Protein AF-A0A954Z389-F1 (afdb_monomer_lite)

pLDDT: mean 84.67, std 12.7, range [37.38, 97.56]

Radius of gyration: 29.35 Å; chains: 1; bounding box: 59×26×101 Å

Foldseek 3Di:
DDDDDDDDDPDDPADDLVPPRDRQQVVCVPQVQVVPSAGVSGDDPACPQVPPSGRQQNQCVVQVQVVPSGGQVNADDPLPLSGHPSGDQQPNDHQPADPQPPNRHPNCCPPLHQAAQCNLVNPNDNDPVSVVSLVCCLVPVVVGRRSSSSSQPLVPPSHSYPVSVVSSVVVHVDD

Secondary structure (DSSP, 8-state):
------S-----TT--SS-SSS-GGGTTTTS-TT-SSS-TTTSS----SS-SSS-GGGS-TTS-SS-SSS-GGGS--SS-SSS-TTT-SSTTS-TT--SSSSSS-TTTSTTBTBPPTT--S-SSS-STTHHHHHHHHHH-GGGS-HHHHHHH-TT-SS--SHHHHHHHHHHHH--

Structure (mmCIF, N/CA/C/O backbone):
data_AF-A0A954Z389-F1
#
_entry.id   AF-A0A954Z389-F1
#
loop_
_atom_site.group_PDB
_atom_site.id
_atom_site.type_symbol
_atom_site.label_atom_id
_atom_site.label_alt_id
_atom_site.label_comp_id
_atom_site.label_asym_id
_atom_site.label_entity_id
_atom_site.label_seq_id
_atom_site.pdbx_PDB_ins_code
_atom_site.Cartn_x
_atom_site.Cartn_y
_atom_site.Cartn_z
_atom_site.occupancy
_atom_site.B_iso_or_equiv
_atom_site.auth_seq_id
_atom_site.auth_comp_id
_atom_site.auth_asym_id
_atom_site.auth_atom_id
_atom_site.pdbx_PDB_model_num
ATOM 1 N N . GLY A 1 1 ? 16.427 -3.012 -65.001 1.00 37.38 1 GLY A N 1
ATOM 2 C CA . GLY A 1 1 ? 15.697 -4.276 -64.807 1.00 37.38 1 GLY A CA 1
ATOM 3 C C . GLY A 1 1 ? 15.828 -4.610 -63.349 1.00 37.38 1 GLY A C 1
ATOM 4 O O . GLY A 1 1 ? 16.965 -4.709 -62.922 1.00 37.38 1 GLY A O 1
ATOM 5 N N . VAL A 1 2 ? 14.758 -4.322 -62.604 1.00 50.69 2 VAL A N 1
ATOM 6 C CA . VAL A 1 2 ? 13.968 -5.247 -61.754 1.00 50.69 2 VAL A CA 1
ATOM 7 C C . VAL A 1 2 ? 14.802 -5.786 -60.583 1.00 50.69 2 VAL A C 1
ATOM 9 O O . VAL A 1 2 ? 15.827 -6.410 -60.803 1.00 50.69 2 VAL A O 1
ATOM 12 N N . ASP A 1 3 ? 14.459 -5.471 -59.337 1.00 45.06 3 ASP A N 1
ATOM 13 C CA . ASP A 1 3 ? 13.184 -5.910 -58.767 1.00 45.06 3 ASP A CA 1
ATOM 14 C C . ASP A 1 3 ? 12.591 -4.973 -57.697 1.00 45.06 3 ASP A C 1
ATOM 16 O O . ASP A 1 3 ? 13.300 -4.209 -57.044 1.00 45.06 3 ASP A O 1
ATOM 20 N N . ALA A 1 4 ? 11.269 -5.044 -57.556 1.00 57.81 4 ALA A N 1
ATOM 21 C CA . ALA A 1 4 ? 10.467 -4.404 -56.526 1.00 57.81 4 ALA A CA 1
ATOM 22 C C . ALA A 1 4 ? 10.114 -5.449 -55.456 1.00 57.81 4 ALA A C 1
ATOM 24 O O . ALA A 1 4 ? 9.514 -6.466 -55.788 1.00 57.81 4 ALA A O 1
ATOM 25 N N . GLY A 1 5 ? 10.413 -5.195 -54.179 1.00 42.00 5 GLY A N 1
ATOM 26 C CA . GLY A 1 5 ? 9.935 -6.050 -53.087 1.00 42.00 5 GLY A CA 1
ATOM 27 C C . GLY A 1 5 ? 10.533 -5.708 -51.722 1.00 42.00 5 GLY A C 1
ATOM 28 O O . GLY A 1 5 ? 11.747 -5.628 -51.603 1.00 42.00 5 GLY A O 1
ATOM 29 N N . SER A 1 6 ? 9.652 -5.563 -50.722 1.00 46.53 6 SER A N 1
ATOM 30 C CA . SER A 1 6 ? 9.885 -5.286 -49.288 1.00 46.53 6 SER A CA 1
ATOM 31 C C . SER A 1 6 ? 10.416 -3.883 -48.950 1.00 46.53 6 SER A C 1
ATOM 33 O O . SER A 1 6 ? 11.539 -3.557 -49.288 1.00 46.53 6 SER A O 1
ATOM 35 N N . MET A 1 7 ? 9.722 -2.939 -48.296 1.00 50.66 7 MET A N 1
ATOM 36 C CA . MET A 1 7 ? 8.686 -3.012 -47.251 1.00 50.66 7 MET A CA 1
ATOM 37 C C . MET A 1 7 ? 9.049 -4.063 -46.190 1.00 50.66 7 MET A C 1
ATOM 39 O O . MET A 1 7 ? 8.828 -5.247 -46.415 1.00 50.66 7 MET A O 1
ATOM 43 N N . TYR A 1 8 ? 9.585 -3.595 -45.057 1.00 48.31 8 TYR A N 1
ATOM 44 C CA . TYR A 1 8 ? 10.078 -4.344 -43.886 1.00 48.31 8 TYR A CA 1
ATOM 45 C C . TYR A 1 8 ? 11.499 -4.918 -43.998 1.00 48.31 8 TYR A C 1
ATOM 47 O O . TYR A 1 8 ? 11.682 -6.038 -44.456 1.00 48.31 8 TYR A O 1
ATOM 55 N N . ALA A 1 9 ? 12.489 -4.146 -43.533 1.00 42.28 9 ALA A N 1
ATOM 56 C CA . ALA A 1 9 ? 13.655 -4.642 -42.790 1.00 42.28 9 ALA A CA 1
ATOM 57 C C . ALA A 1 9 ? 14.483 -3.446 -42.278 1.00 42.28 9 ALA A C 1
ATOM 59 O O . ALA A 1 9 ? 15.463 -3.044 -42.901 1.00 42.28 9 ALA A O 1
ATOM 60 N N . PHE A 1 10 ? 14.108 -2.898 -41.120 1.00 46.22 10 PHE A N 1
ATOM 61 C CA . PHE A 1 10 ? 15.029 -2.154 -40.247 1.00 46.22 10 PHE A CA 1
ATOM 62 C C . PHE A 1 10 ? 15.993 -3.128 -39.534 1.00 46.22 10 PHE A C 1
ATOM 64 O O . PHE A 1 10 ? 16.254 -2.993 -38.352 1.00 46.22 10 PHE A O 1
ATOM 71 N N . TYR A 1 11 ? 16.509 -4.136 -40.239 1.00 53.75 11 TYR A N 1
ATOM 72 C CA . TYR A 1 11 ? 17.485 -5.082 -39.700 1.00 53.75 11 TYR A CA 1
ATOM 73 C C . TYR A 1 11 ? 18.808 -4.829 -40.412 1.00 53.75 11 TYR A C 1
ATOM 75 O O . TYR A 1 11 ? 19.105 -5.416 -41.455 1.00 53.75 11 TYR A O 1
ATOM 83 N N . SER A 1 12 ? 19.575 -3.874 -39.885 1.00 52.78 12 SER A N 1
ATOM 84 C CA . SER A 1 12 ? 20.980 -3.738 -40.251 1.00 52.78 12 SER A CA 1
ATOM 85 C C . SER A 1 12 ? 21.738 -4.859 -39.552 1.00 52.78 12 SER A C 1
ATOM 87 O O . SER A 1 12 ? 21.896 -4.830 -38.338 1.00 52.78 12 SER A O 1
ATOM 89 N N . ALA A 1 13 ? 22.203 -5.852 -40.308 1.00 51.84 13 ALA A N 1
ATOM 90 C CA . ALA A 1 13 ? 23.181 -6.809 -39.807 1.00 51.84 13 ALA A CA 1
ATOM 91 C C . ALA A 1 13 ? 24.412 -6.032 -39.297 1.00 51.84 13 ALA A C 1
ATOM 93 O O . ALA A 1 13 ? 25.068 -5.347 -40.087 1.00 51.84 13 ALA A O 1
ATOM 94 N N . GLY A 1 14 ? 24.686 -6.101 -37.992 1.00 63.25 14 GLY A N 1
ATOM 95 C CA . GLY A 1 14 ? 25.758 -5.344 -37.336 1.00 63.25 14 GLY A CA 1
ATOM 96 C C . GLY A 1 14 ? 25.352 -3.977 -36.778 1.00 63.25 14 GLY A C 1
ATOM 97 O O . GLY A 1 14 ? 26.174 -3.064 -36.798 1.00 63.25 14 GLY A O 1
ATOM 98 N N . ALA A 1 15 ? 24.101 -3.808 -36.345 1.00 79.12 15 ALA A N 1
ATOM 99 C CA . ALA A 1 15 ? 23.775 -2.737 -35.410 1.00 79.12 15 ALA A CA 1
ATOM 100 C C . ALA A 1 15 ? 24.510 -2.989 -34.073 1.00 79.12 15 ALA A C 1
ATOM 102 O O . ALA A 1 15 ? 24.714 -4.140 -33.693 1.00 79.12 15 ALA A O 1
ATOM 103 N N . ASP A 1 16 ? 25.024 -1.912 -33.495 1.00 82.62 16 ASP A N 1
ATOM 104 C CA . ASP A 1 16 ? 25.804 -1.830 -32.252 1.00 82.62 16 ASP A CA 1
ATOM 105 C C . ASP A 1 16 ? 25.441 -0.455 -31.686 1.00 82.62 16 ASP A C 1
ATOM 107 O O . ASP A 1 16 ? 26.097 0.553 -31.985 1.00 82.62 16 ASP A O 1
ATOM 111 N N . CYS A 1 17 ? 24.261 -0.354 -31.075 1.00 84.19 17 CYS A N 1
ATOM 112 C CA . CYS A 1 17 ? 23.754 0.954 -30.650 1.00 84.19 17 CYS A CA 1
ATOM 113 C C . CYS A 1 17 ? 24.384 1.473 -29.371 1.00 84.19 17 CYS A C 1
ATOM 115 O O . CYS A 1 17 ? 24.439 2.694 -29.198 1.00 84.19 17 CYS A O 1
ATOM 117 N N . ASP A 1 18 ? 24.874 0.597 -28.501 1.00 83.12 18 ASP A N 1
ATOM 118 C CA . ASP A 1 18 ? 25.602 1.013 -27.306 1.00 83.12 18 ASP A CA 1
ATOM 119 C C . ASP A 1 18 ? 27.080 1.360 -27.609 1.00 83.12 18 ASP A C 1
ATOM 121 O O . ASP A 1 18 ? 27.746 2.037 -26.819 1.00 83.12 18 ASP A O 1
ATOM 125 N N . GLY A 1 19 ? 27.572 0.997 -28.801 1.00 86.69 19 GLY A N 1
ATOM 126 C CA . GLY A 1 19 ? 28.886 1.349 -29.329 1.00 86.69 19 GLY A CA 1
ATOM 127 C C . GLY A 1 19 ? 30.026 0.552 -28.700 1.00 86.69 19 GLY A C 1
ATOM 128 O O . GLY A 1 19 ? 31.175 1.019 -28.707 1.00 86.69 19 GLY A O 1
ATOM 129 N N . ASN A 1 20 ? 29.730 -0.607 -28.110 1.00 87.44 20 ASN A N 1
ATOM 130 C CA . ASN A 1 20 ? 30.697 -1.404 -27.368 1.00 87.44 20 ASN A CA 1
ATOM 131 C C . ASN A 1 20 ? 31.550 -2.322 -28.279 1.00 87.44 20 ASN A C 1
ATOM 133 O O . ASN A 1 20 ? 32.567 -2.876 -27.837 1.00 87.44 20 ASN A O 1
ATOM 137 N N . GLY A 1 21 ? 31.204 -2.420 -29.570 1.00 87.88 21 GLY A N 1
ATOM 138 C CA . GLY A 1 21 ? 31.897 -3.223 -30.577 1.00 87.88 21 GLY A CA 1
ATOM 139 C C . GLY A 1 21 ? 31.408 -4.671 -30.695 1.00 87.88 21 GLY A C 1
ATOM 140 O O . GLY A 1 21 ? 32.008 -5.447 -31.451 1.00 87.88 21 GLY A O 1
ATOM 141 N N . ILE A 1 22 ? 30.358 -5.042 -29.965 1.00 85.81 22 ILE A N 1
ATOM 142 C CA . ILE A 1 22 ? 29.617 -6.296 -30.074 1.00 85.81 22 ILE A CA 1
ATOM 143 C C . ILE A 1 22 ? 28.316 -5.994 -30.844 1.00 85.81 22 ILE A C 1
ATOM 145 O O . ILE A 1 22 ? 27.697 -4.961 -30.632 1.00 85.81 22 ILE A O 1
ATOM 149 N N . PRO A 1 23 ? 27.919 -6.828 -31.823 1.00 87.12 23 PRO A N 1
ATOM 150 C CA . PRO A 1 23 ? 26.641 -6.630 -32.502 1.00 87.12 23 PRO A CA 1
ATOM 151 C C . PRO A 1 23 ? 25.449 -6.889 -31.571 1.00 87.12 23 PRO A C 1
ATOM 153 O O . PRO A 1 23 ? 25.424 -7.936 -30.924 1.00 87.12 23 PRO A O 1
ATOM 156 N N . ASP A 1 24 ? 24.416 -6.046 -31.645 1.00 84.00 24 ASP A N 1
ATOM 157 C CA . ASP A 1 24 ? 23.185 -6.109 -30.839 1.00 84.00 24 ASP A CA 1
ATOM 158 C C . ASP A 1 24 ? 22.574 -7.524 -30.793 1.00 84.00 24 ASP A C 1
ATOM 160 O O . ASP A 1 24 ? 22.164 -8.006 -29.741 1.00 84.00 24 ASP A O 1
ATOM 164 N N . GLU A 1 25 ? 22.569 -8.250 -31.924 1.00 84.75 25 GLU A N 1
ATOM 165 C CA . GLU A 1 25 ? 22.041 -9.626 -32.040 1.00 84.75 25 GLU A CA 1
ATOM 166 C C . GLU A 1 25 ? 22.740 -10.652 -31.125 1.00 84.75 25 GLU A C 1
ATOM 168 O O . GLU A 1 25 ? 22.205 -11.733 -30.874 1.00 84.75 25 GLU A O 1
ATOM 173 N N . CYS A 1 26 ? 23.942 -10.333 -30.639 1.00 85.75 26 CYS A N 1
ATOM 174 C CA . CYS A 1 26 ? 24.698 -11.139 -29.682 1.00 85.75 26 CYS A CA 1
ATOM 175 C C . CYS A 1 26 ? 24.387 -10.772 -28.220 1.00 85.75 26 CYS A C 1
ATOM 177 O O . CYS A 1 26 ? 24.825 -11.491 -27.320 1.00 85.75 26 CYS A O 1
ATOM 179 N N . GLU A 1 27 ? 23.642 -9.689 -27.992 1.00 88.50 27 GLU A N 1
ATOM 180 C CA . GLU A 1 27 ? 23.406 -9.058 -26.688 1.00 88.50 27 GLU A CA 1
ATOM 181 C C . GLU A 1 27 ? 21.920 -8.969 -26.315 1.00 88.50 27 GLU A C 1
ATOM 183 O O . GLU A 1 27 ? 21.610 -8.809 -25.136 1.00 88.50 27 GLU A O 1
ATOM 188 N N . LEU A 1 28 ? 21.003 -9.207 -27.266 1.00 83.38 28 LEU A N 1
ATOM 189 C CA . LEU A 1 28 ? 19.546 -9.195 -27.043 1.00 83.38 28 LEU A CA 1
ATOM 190 C C . LEU A 1 28 ? 19.116 -9.987 -25.800 1.00 83.38 28 LEU A C 1
ATOM 192 O O . LEU A 1 28 ? 18.278 -9.546 -25.036 1.00 83.38 28 LEU A O 1
ATOM 196 N N . ALA A 1 29 ? 19.721 -11.144 -25.519 1.00 82.06 29 ALA A N 1
ATOM 197 C CA . ALA A 1 29 ? 19.308 -11.965 -24.375 1.00 82.06 29 ALA A CA 1
ATOM 198 C C . ALA A 1 29 ? 19.406 -11.260 -23.003 1.00 82.06 29 ALA A C 1
ATOM 200 O O . ALA A 1 29 ? 18.771 -11.722 -22.056 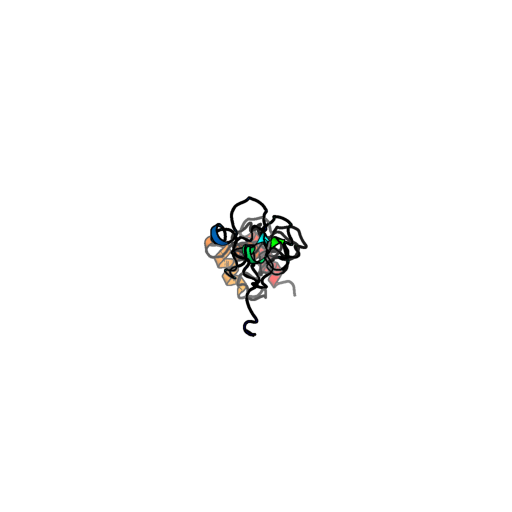1.00 82.06 29 ALA A O 1
ATOM 201 N N . ALA A 1 30 ? 20.224 -10.210 -22.883 1.00 80.38 30 ALA A N 1
ATOM 202 C CA . ALA A 1 30 ? 20.377 -9.416 -21.664 1.00 80.38 30 ALA A CA 1
ATOM 203 C C . ALA A 1 30 ? 19.861 -7.974 -21.800 1.00 80.38 30 ALA A C 1
ATOM 205 O O . ALA A 1 30 ? 19.740 -7.305 -20.781 1.00 80.38 30 ALA A O 1
ATOM 206 N N . ASN A 1 31 ? 19.578 -7.525 -23.023 1.00 80.25 31 ASN A N 1
ATOM 207 C CA . ASN A 1 31 ? 19.294 -6.133 -23.367 1.00 80.25 31 ASN A CA 1
ATOM 208 C C . ASN A 1 31 ? 18.126 -6.046 -24.375 1.00 80.25 31 ASN A C 1
ATOM 210 O O . ASN A 1 31 ? 18.212 -5.296 -25.339 1.00 80.25 31 ASN A O 1
ATOM 214 N N . ASP A 1 32 ? 17.119 -6.908 -24.241 1.00 82.25 32 ASP A N 1
ATOM 215 C CA . ASP A 1 32 ? 15.857 -6.920 -25.008 1.00 82.25 32 ASP A CA 1
ATOM 216 C C . ASP A 1 32 ? 14.759 -7.384 -24.043 1.00 82.25 32 ASP A C 1
ATOM 218 O O . ASP A 1 32 ? 14.255 -8.513 -24.103 1.00 82.25 32 ASP A O 1
ATOM 222 N N . CYS A 1 33 ? 14.493 -6.567 -23.024 1.00 83.25 33 CYS A N 1
ATOM 223 C CA . CYS A 1 33 ? 13.642 -6.981 -21.908 1.00 83.25 33 CYS A CA 1
ATOM 224 C C . CYS A 1 33 ? 12.175 -7.180 -22.333 1.00 83.25 33 CYS A C 1
ATOM 226 O O . CYS A 1 33 ? 11.472 -8.028 -21.772 1.00 83.25 33 CYS A O 1
ATOM 228 N 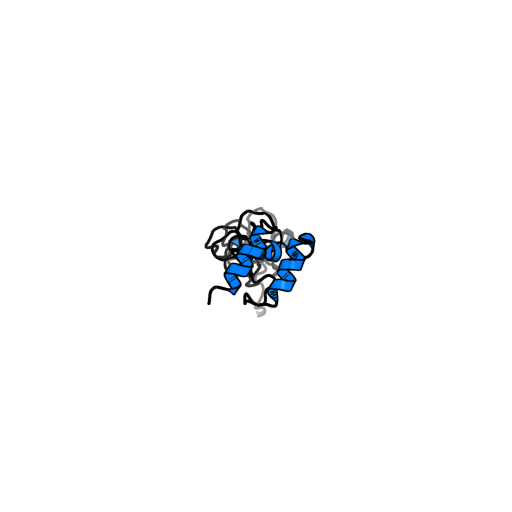N . ASN A 1 34 ? 11.729 -6.434 -23.349 1.00 77.75 34 ASN A N 1
ATOM 229 C CA . ASN A 1 34 ? 10.379 -6.488 -23.904 1.00 77.75 34 ASN A CA 1
ATOM 230 C C . ASN A 1 34 ? 10.234 -7.560 -25.012 1.00 77.75 34 ASN A C 1
ATOM 232 O O . ASN A 1 34 ? 9.117 -7.839 -25.465 1.00 77.75 34 ASN A O 1
ATOM 236 N N . ALA A 1 35 ? 11.344 -8.203 -25.398 1.00 83.94 35 ALA A N 1
ATOM 237 C CA . ALA A 1 35 ? 11.442 -9.237 -26.423 1.00 83.94 35 ALA A CA 1
ATOM 238 C C . ALA A 1 35 ? 10.919 -8.799 -27.806 1.00 83.94 35 ALA A C 1
ATOM 240 O O . ALA A 1 35 ? 10.358 -9.618 -28.552 1.00 83.94 35 ALA A O 1
ATOM 241 N N . ASP A 1 36 ? 11.076 -7.521 -28.159 1.00 81.12 36 ASP A N 1
ATOM 242 C CA . ASP A 1 36 ? 10.685 -6.974 -29.460 1.00 81.12 36 ASP A CA 1
ATOM 243 C C . ASP A 1 36 ? 11.747 -7.211 -30.556 1.00 81.12 36 ASP A C 1
ATOM 245 O O . ASP A 1 36 ? 11.479 -7.024 -31.754 1.00 81.12 36 ASP A O 1
ATOM 249 N N . GLY A 1 37 ? 12.918 -7.727 -30.167 1.00 82.69 37 GLY A N 1
ATOM 250 C CA . GLY A 1 37 ? 14.035 -8.024 -31.055 1.00 82.69 37 GLY A CA 1
ATOM 251 C C . GLY A 1 37 ? 14.891 -6.805 -31.397 1.00 82.69 37 GLY A C 1
ATOM 252 O O . GLY A 1 37 ? 15.635 -6.856 -32.386 1.00 82.69 37 GLY A O 1
ATOM 253 N N . ILE A 1 38 ? 14.768 -5.722 -30.631 1.00 80.31 38 ILE A N 1
ATOM 254 C CA . ILE A 1 38 ? 15.578 -4.510 -30.681 1.00 80.31 38 ILE A CA 1
ATOM 255 C C . ILE A 1 38 ? 16.329 -4.409 -29.351 1.00 80.31 38 ILE A C 1
ATOM 257 O O . ILE A 1 38 ? 15.772 -4.622 -28.287 1.00 80.31 38 ILE A O 1
ATOM 261 N N . HIS A 1 39 ? 17.620 -4.086 -29.411 1.00 84.00 39 HIS A N 1
ATOM 262 C CA . HIS A 1 39 ? 18.396 -3.856 -28.197 1.00 84.00 39 HIS A CA 1
ATOM 263 C C . HIS A 1 39 ? 17.825 -2.650 -27.427 1.00 84.00 39 HIS A C 1
ATOM 265 O O . HIS A 1 39 ? 17.509 -1.639 -28.051 1.00 84.00 39 HIS A O 1
ATOM 271 N N . ASP A 1 40 ? 17.749 -2.692 -26.100 1.00 78.69 40 ASP A N 1
ATOM 272 C CA . ASP A 1 40 ? 17.116 -1.658 -25.266 1.00 78.69 40 ASP A CA 1
ATOM 273 C C . ASP A 1 40 ? 17.707 -0.254 -25.537 1.00 78.69 40 ASP A C 1
ATOM 275 O O . ASP A 1 40 ? 16.993 0.743 -25.610 1.00 78.69 40 ASP A O 1
ATOM 279 N N . ALA A 1 41 ? 19.016 -0.168 -25.812 1.00 78.38 41 ALA A N 1
ATOM 280 C CA . ALA A 1 41 ? 19.700 1.076 -26.209 1.00 78.38 41 ALA A CA 1
ATOM 281 C C . ALA A 1 41 ? 19.312 1.624 -27.610 1.00 78.38 41 ALA A C 1
ATOM 283 O O . ALA A 1 41 ? 19.591 2.782 -27.930 1.00 78.38 41 ALA A O 1
ATOM 284 N N . CYS A 1 42 ? 18.713 0.791 -28.464 1.00 75.75 42 CYS A N 1
ATOM 285 C CA . CYS A 1 42 ? 18.257 1.092 -29.826 1.00 75.75 42 CYS A CA 1
ATOM 286 C C . CYS A 1 42 ? 16.742 1.342 -29.912 1.00 75.75 42 CYS A C 1
ATOM 288 O O . CYS A 1 42 ? 16.279 1.866 -30.935 1.00 75.75 42 CYS A O 1
ATOM 290 N N . GLY A 1 43 ? 15.980 0.877 -28.916 1.00 67.81 43 GLY A N 1
ATOM 291 C CA . GLY A 1 43 ? 14.521 0.920 -28.885 1.00 67.81 43 GLY A CA 1
ATOM 292 C C . GLY A 1 43 ? 13.966 2.331 -29.079 1.00 67.81 43 GLY A C 1
ATOM 293 O O . GLY A 1 43 ? 14.674 3.335 -28.948 1.00 67.81 43 GLY A O 1
ATOM 294 N N . ALA A 1 44 ? 12.675 2.431 -29.430 1.00 61.22 44 ALA A N 1
ATOM 295 C CA . ALA A 1 44 ? 11.950 3.708 -29.341 1.00 61.22 44 ALA A CA 1
ATOM 296 C C . ALA A 1 44 ? 12.253 4.348 -27.978 1.00 61.22 44 ALA A C 1
ATOM 298 O O . ALA A 1 44 ? 12.386 3.569 -27.047 1.00 61.22 44 ALA A O 1
ATOM 299 N N . PRO A 1 45 ? 12.385 5.690 -27.848 1.00 59.66 45 PRO A N 1
ATOM 300 C CA . PRO A 1 45 ? 12.907 6.316 -26.636 1.00 59.66 45 PRO A CA 1
ATOM 301 C C . PRO A 1 45 ? 12.170 5.747 -25.441 1.00 59.66 45 PRO A C 1
ATOM 303 O O . PRO A 1 45 ? 10.998 6.060 -25.222 1.00 59.66 45 PRO A O 1
ATOM 306 N N . CYS A 1 46 ? 12.867 4.851 -24.761 1.00 60.94 46 CYS A N 1
ATOM 307 C CA . CYS A 1 46 ? 12.381 4.188 -23.591 1.00 60.94 46 CYS A CA 1
ATOM 308 C C . CYS A 1 46 ? 12.071 5.327 -22.639 1.00 60.94 46 CYS A C 1
ATOM 310 O O . CYS A 1 46 ? 12.919 6.203 -22.425 1.00 60.94 46 CYS A O 1
ATOM 312 N N . ALA A 1 47 ? 10.826 5.407 -22.180 1.00 78.00 47 ALA A N 1
ATOM 313 C CA . ALA A 1 47 ? 10.606 6.177 -20.978 1.00 78.00 47 ALA A CA 1
ATOM 314 C C . ALA A 1 47 ? 11.568 5.560 -19.946 1.00 78.00 47 ALA A C 1
ATOM 316 O O . ALA A 1 47 ? 11.638 4.341 -19.832 1.00 78.00 47 ALA A O 1
ATOM 317 N N . ASP A 1 48 ? 12.461 6.391 -19.427 1.00 84.06 48 ASP A N 1
ATOM 318 C CA . ASP A 1 48 ? 13.404 6.079 -18.356 1.00 84.06 48 ASP A CA 1
ATOM 319 C C . ASP A 1 48 ? 13.215 7.243 -17.391 1.00 84.06 48 ASP A C 1
ATOM 321 O O . ASP A 1 48 ? 13.876 8.291 -17.461 1.00 84.06 48 ASP A O 1
ATOM 325 N N . CYS A 1 49 ? 12.140 7.141 -16.623 1.00 90.38 49 CYS A N 1
ATOM 326 C CA . CYS A 1 49 ? 11.668 8.222 -15.777 1.00 90.38 49 CYS A CA 1
ATOM 327 C C . CYS A 1 49 ? 12.691 8.546 -14.670 1.00 90.38 49 CYS A C 1
ATOM 329 O O . CYS A 1 49 ? 12.820 9.705 -14.259 1.00 90.38 49 CYS A O 1
ATOM 331 N N . ASN A 1 50 ? 13.420 7.521 -14.212 1.00 87.88 50 ASN A N 1
ATOM 332 C CA . ASN A 1 50 ? 14.308 7.534 -13.057 1.00 87.88 50 ASN A CA 1
ATOM 333 C C . ASN A 1 50 ? 15.770 7.763 -13.496 1.00 87.88 50 ASN A C 1
ATOM 335 O O . ASN A 1 50 ? 16.644 8.029 -12.666 1.00 87.88 50 ASN A O 1
ATOM 339 N N . SER A 1 51 ? 16.019 7.769 -14.812 1.00 89.00 51 SER A N 1
ATOM 340 C CA . SER A 1 51 ? 17.309 7.993 -15.466 1.00 89.00 51 SER A CA 1
ATOM 341 C C . SER A 1 51 ? 18.389 7.001 -15.035 1.00 89.00 51 SER A C 1
ATOM 343 O O . SER A 1 51 ? 19.569 7.371 -14.933 1.00 89.00 51 SER A O 1
ATOM 345 N N . ASN A 1 52 ? 18.004 5.759 -14.741 1.00 84.88 52 ASN A N 1
ATOM 346 C CA . ASN A 1 52 ? 18.927 4.727 -14.280 1.00 84.88 52 ASN A CA 1
ATOM 347 C C . ASN A 1 52 ? 19.556 3.921 -15.439 1.00 84.88 52 ASN A C 1
ATOM 349 O O . ASN A 1 52 ? 20.514 3.172 -15.215 1.00 84.88 52 ASN A O 1
ATOM 353 N N . GLY A 1 53 ? 19.094 4.146 -16.675 1.00 79.88 53 GLY A N 1
ATOM 354 C CA . GLY A 1 53 ? 19.581 3.499 -17.891 1.00 79.88 53 GLY A CA 1
ATOM 355 C C . GLY A 1 53 ? 18.858 2.201 -18.258 1.00 79.88 53 GLY A C 1
ATOM 356 O O . GLY A 1 53 ? 19.172 1.637 -19.308 1.00 79.88 53 GLY A O 1
ATOM 357 N N . ALA A 1 54 ? 17.917 1.737 -17.435 1.00 82.19 54 ALA A N 1
ATOM 358 C CA . ALA A 1 54 ? 16.943 0.720 -17.788 1.00 82.19 54 ALA A CA 1
ATOM 359 C C . ALA A 1 54 ? 15.663 1.397 -18.323 1.00 82.19 54 ALA A C 1
ATOM 361 O O . ALA A 1 54 ? 15.230 2.417 -17.798 1.00 82.19 54 ALA A O 1
ATOM 362 N N . PRO A 1 55 ? 15.061 0.870 -19.397 1.00 82.25 55 PRO A N 1
ATOM 363 C CA . PRO A 1 55 ? 13.715 1.254 -19.811 1.00 82.25 55 PRO A CA 1
ATOM 364 C C . PRO A 1 55 ? 12.671 0.974 -18.724 1.00 82.25 55 PRO A C 1
ATOM 366 O O . PRO A 1 55 ? 12.670 -0.123 -18.171 1.00 82.25 55 PRO A O 1
ATOM 369 N N . ASP A 1 56 ? 11.704 1.877 -18.541 1.00 86.06 56 ASP A N 1
ATOM 370 C CA . ASP A 1 56 ? 10.564 1.728 -17.624 1.00 86.06 56 ASP A CA 1
ATOM 371 C C . ASP A 1 56 ? 9.864 0.357 -17.794 1.00 86.06 56 ASP A C 1
ATOM 373 O O . ASP A 1 56 ? 9.533 -0.334 -16.835 1.00 86.06 56 ASP A O 1
ATOM 377 N N . GLU A 1 57 ? 9.684 -0.105 -19.036 1.00 83.75 57 GLU A N 1
ATOM 378 C CA . GLU A 1 57 ? 9.051 -1.401 -19.332 1.00 83.75 57 GLU A CA 1
ATOM 379 C C . GLU A 1 57 ? 9.846 -2.623 -18.833 1.00 83.75 57 GLU A C 1
ATOM 381 O O . GLU A 1 57 ? 9.271 -3.696 -18.632 1.00 83.75 57 GLU A O 1
ATOM 386 N N . CYS A 1 58 ? 11.152 -2.468 -18.600 1.00 85.88 58 CYS A N 1
ATOM 387 C CA . CYS A 1 58 ? 12.006 -3.489 -17.998 1.00 85.88 58 CYS A CA 1
ATOM 388 C C . CYS A 1 58 ? 11.901 -3.516 -16.468 1.00 85.88 58 CYS A C 1
ATOM 390 O O . CYS A 1 58 ? 12.382 -4.461 -15.838 1.00 85.88 58 CYS A O 1
ATOM 392 N N . GLU A 1 59 ? 11.291 -2.497 -15.868 1.00 90.56 59 GLU A N 1
ATOM 393 C CA . GLU A 1 59 ? 11.297 -2.261 -14.425 1.00 90.56 59 GLU A CA 1
ATOM 394 C C . GLU A 1 59 ? 9.957 -2.576 -13.761 1.00 90.56 59 GLU A C 1
ATOM 396 O O . GLU A 1 59 ? 9.824 -2.401 -12.564 1.00 90.56 59 GLU A O 1
ATOM 401 N N . LEU A 1 60 ? 8.977 -3.116 -14.488 1.00 89.44 60 LEU A N 1
ATOM 402 C CA . LEU A 1 60 ? 7.616 -3.315 -13.965 1.00 89.44 60 LEU A CA 1
ATOM 403 C C . LEU A 1 60 ? 7.485 -4.467 -12.949 1.00 89.44 60 LEU A C 1
ATOM 405 O O . LEU A 1 60 ? 6.538 -4.541 -12.169 1.00 89.44 60 LEU A O 1
ATOM 409 N N . THR A 1 61 ? 8.397 -5.445 -12.955 1.00 91.00 61 THR A N 1
ATOM 410 C CA . THR A 1 61 ? 8.233 -6.634 -12.098 1.00 91.00 61 THR A CA 1
ATOM 411 C C . THR A 1 61 ? 8.541 -6.311 -10.638 1.00 91.00 61 THR A C 1
ATOM 413 O O . THR A 1 61 ? 9.703 -6.255 -10.244 1.00 91.00 61 THR A O 1
ATOM 416 N N . GLY A 1 62 ? 7.489 -6.205 -9.822 1.00 91.56 62 GLY A N 1
ATOM 417 C CA . GLY A 1 62 ? 7.606 -5.866 -8.400 1.00 91.56 62 GLY A CA 1
ATOM 418 C C . GLY A 1 62 ? 7.822 -4.375 -8.136 1.00 91.56 62 GLY A C 1
ATOM 419 O O . GLY A 1 62 ? 8.246 -4.036 -7.039 1.00 91.56 62 GLY A O 1
ATOM 420 N N . ASN A 1 63 ? 7.562 -3.538 -9.141 1.00 93.50 63 ASN A N 1
ATOM 421 C CA . ASN A 1 63 ? 7.681 -2.083 -9.117 1.00 93.50 63 ASN A CA 1
ATOM 422 C C . ASN A 1 63 ? 6.653 -1.507 -10.125 1.00 93.50 63 ASN A C 1
ATOM 424 O O . ASN A 1 63 ? 6.999 -0.684 -10.952 1.00 93.50 63 ASN A O 1
ATOM 428 N N . ASP A 1 64 ? 5.432 -2.059 -10.135 1.00 95.00 64 ASP A N 1
ATOM 429 C CA . ASP A 1 64 ? 4.242 -1.613 -10.899 1.00 95.00 64 ASP A CA 1
ATOM 430 C C . ASP A 1 64 ? 2.997 -2.117 -10.145 1.00 95.00 64 ASP A C 1
ATOM 432 O O . ASP A 1 64 ? 2.332 -3.088 -10.527 1.00 95.00 64 ASP A O 1
ATOM 436 N N . CYS A 1 65 ? 2.770 -1.556 -8.963 1.00 95.75 65 CYS A N 1
ATOM 437 C CA . CYS A 1 65 ? 1.784 -2.042 -8.001 1.00 95.75 65 CYS A CA 1
ATOM 438 C C . CYS A 1 65 ? 0.328 -1.804 -8.444 1.00 95.75 65 CYS A C 1
ATOM 440 O O . CYS A 1 65 ? -0.554 -2.591 -8.080 1.00 95.75 65 CYS A O 1
ATOM 442 N N . ASP A 1 66 ? 0.070 -0.792 -9.277 1.00 95.50 66 ASP A N 1
ATOM 443 C CA . ASP A 1 66 ? -1.250 -0.510 -9.854 1.00 95.50 66 ASP A CA 1
ATOM 444 C C . ASP A 1 66 ? -1.441 -1.093 -11.270 1.00 95.50 66 ASP A C 1
ATOM 446 O O . ASP A 1 66 ? -2.563 -1.108 -11.796 1.00 95.50 66 ASP A O 1
ATOM 450 N N . GLY A 1 67 ? -0.384 -1.653 -11.870 1.00 94.62 67 GLY A N 1
ATOM 451 C CA . GLY A 1 67 ? -0.424 -2.350 -13.156 1.00 94.62 67 GLY A CA 1
ATOM 452 C C . GLY A 1 67 ? -0.646 -1.412 -14.341 1.00 94.62 67 GLY A C 1
ATOM 453 O O . GLY A 1 67 ? -1.253 -1.818 -15.345 1.00 94.62 67 GLY A O 1
ATOM 454 N N . ASN A 1 68 ? -0.246 -0.146 -14.212 1.00 92.12 68 ASN A N 1
ATOM 455 C CA . ASN A 1 68 ? -0.470 0.877 -15.227 1.00 92.12 68 ASN A CA 1
ATOM 456 C C . ASN A 1 68 ? 0.647 0.912 -16.295 1.00 92.12 68 ASN A C 1
ATOM 458 O O . ASN A 1 68 ? 0.492 1.603 -17.311 1.00 92.12 68 ASN A O 1
ATOM 462 N N . GLY A 1 69 ? 1.717 0.127 -16.111 1.00 89.31 69 GLY A N 1
ATOM 463 C CA . GLY A 1 69 ? 2.868 0.057 -17.012 1.00 89.31 69 GLY A CA 1
ATOM 464 C C . GLY A 1 69 ? 3.868 1.205 -16.847 1.00 89.31 69 GLY A C 1
ATOM 465 O O . GLY A 1 69 ? 4.673 1.432 -17.750 1.00 89.31 69 GLY A O 1
ATOM 466 N N . VAL A 1 70 ? 3.795 1.935 -15.737 1.00 90.56 70 VAL A N 1
ATOM 467 C CA . VAL A 1 70 ? 4.738 2.962 -15.296 1.00 90.56 70 VAL A CA 1
ATOM 468 C C . VAL A 1 70 ? 5.346 2.484 -13.973 1.00 90.56 70 VAL A C 1
ATOM 470 O O . VAL A 1 70 ? 4.590 2.232 -13.037 1.00 90.56 70 VAL A O 1
ATOM 473 N N . PRO A 1 71 ? 6.680 2.370 -13.875 1.00 93.12 71 PRO A N 1
ATOM 474 C CA . PRO A 1 71 ? 7.333 1.902 -12.663 1.00 93.12 71 PRO A CA 1
ATOM 475 C C . PRO A 1 71 ? 6.965 2.712 -11.411 1.00 93.12 71 PRO A C 1
ATOM 477 O O . PRO A 1 71 ? 6.789 3.924 -11.515 1.00 93.12 71 PRO A O 1
ATOM 480 N N . ASP A 1 72 ? 6.863 2.080 -10.240 1.00 95.12 72 ASP A N 1
ATOM 481 C CA . ASP A 1 72 ? 6.410 2.724 -8.989 1.00 95.12 72 ASP A CA 1
ATOM 482 C C . ASP A 1 72 ? 7.280 3.935 -8.611 1.00 95.12 72 ASP A C 1
ATOM 484 O O . ASP A 1 72 ? 6.771 4.981 -8.216 1.00 95.12 72 ASP A O 1
ATOM 488 N N . ASP A 1 73 ? 8.589 3.850 -8.839 1.00 92.94 73 ASP A N 1
ATOM 489 C CA . ASP A 1 73 ? 9.556 4.931 -8.630 1.00 92.94 73 ASP A CA 1
ATOM 490 C C . ASP A 1 73 ? 9.440 6.098 -9.634 1.00 92.94 73 ASP A C 1
ATOM 492 O O . ASP A 1 73 ? 10.014 7.172 -9.420 1.00 92.94 73 ASP A O 1
ATOM 496 N N . CYS A 1 74 ? 8.668 5.923 -10.708 1.00 93.81 74 CYS A N 1
ATOM 497 C CA . CYS A 1 74 ? 8.241 6.993 -11.612 1.00 93.81 74 CYS A CA 1
ATOM 498 C C . CYS A 1 74 ? 6.954 7.689 -11.171 1.00 93.81 74 CYS A C 1
ATOM 500 O O . CYS A 1 74 ? 6.581 8.717 -11.755 1.00 93.81 74 CYS A O 1
ATOM 502 N N . GLN A 1 75 ? 6.214 7.088 -10.242 1.00 95.56 75 GLN A N 1
ATOM 503 C CA . GLN A 1 75 ? 4.905 7.570 -9.840 1.00 95.56 75 GLN A CA 1
ATOM 504 C C . GLN A 1 75 ? 5.036 8.630 -8.738 1.00 95.56 75 GLN A C 1
ATOM 506 O O . GLN A 1 75 ? 6.108 8.893 -8.195 1.00 95.56 75 GLN A O 1
ATOM 511 N N . VAL A 1 76 ? 3.942 9.349 -8.490 1.00 96.12 76 VAL A N 1
ATOM 512 C CA . VAL A 1 76 ? 3.919 10.370 -7.438 1.00 96.12 76 VAL A CA 1
ATOM 513 C C . VAL A 1 76 ? 3.817 9.666 -6.091 1.00 96.12 76 VAL A C 1
ATOM 515 O O . VAL A 1 76 ? 3.003 8.766 -5.957 1.00 96.12 76 VAL A O 1
ATOM 518 N N . ASP A 1 77 ? 4.620 10.119 -5.136 1.00 96.38 77 ASP A N 1
ATOM 519 C CA . ASP A 1 77 ? 4.599 9.741 -3.723 1.00 96.38 77 ASP A CA 1
ATOM 520 C C . ASP A 1 77 ? 4.517 11.059 -2.924 1.00 96.38 77 ASP A C 1
ATOM 522 O O . ASP A 1 77 ? 5.469 11.856 -2.895 1.00 96.38 77 ASP A O 1
ATOM 526 N N . LEU A 1 78 ? 3.321 11.393 -2.431 1.00 97.56 78 LEU A N 1
ATOM 527 C CA . LEU A 1 78 ? 3.026 12.696 -1.830 1.00 97.56 78 LEU A CA 1
ATOM 528 C C . LEU A 1 78 ? 3.546 12.850 -0.402 1.00 97.56 78 LEU A C 1
ATOM 530 O O . LEU A 1 78 ? 3.865 13.984 -0.011 1.00 97.56 78 LEU A O 1
ATOM 534 N N . ASP A 1 79 ? 3.595 11.778 0.379 1.00 96.06 79 ASP A N 1
ATOM 535 C CA . ASP A 1 79 ? 4.065 11.797 1.767 1.00 96.06 79 ASP A CA 1
ATOM 536 C C . ASP A 1 79 ? 5.507 11.305 1.932 1.00 96.06 79 ASP A C 1
ATOM 538 O O . ASP A 1 79 ? 6.149 11.643 2.934 1.00 96.06 79 ASP A O 1
ATOM 542 N N . GLY A 1 80 ? 6.078 10.700 0.894 1.00 96.19 80 GLY A N 1
ATOM 543 C CA . GLY A 1 80 ? 7.482 10.337 0.809 1.00 96.19 80 GLY A CA 1
ATOM 544 C C . GLY A 1 80 ? 7.822 9.087 1.610 1.00 96.19 80 GLY A C 1
ATOM 545 O O . GLY A 1 80 ? 8.953 9.009 2.114 1.00 96.19 80 GLY A O 1
ATOM 546 N N . ASP A 1 81 ? 6.870 8.174 1.790 1.00 95.44 81 ASP A N 1
ATOM 547 C CA . ASP A 1 81 ? 7.060 6.934 2.543 1.00 95.44 81 ASP A CA 1
ATOM 548 C C . ASP A 1 81 ? 7.676 5.792 1.704 1.00 95.44 81 ASP A C 1
ATOM 550 O O . ASP A 1 81 ? 8.179 4.804 2.250 1.00 95.44 81 ASP A O 1
ATOM 554 N N . GLY A 1 82 ? 7.771 5.983 0.383 1.00 93.81 82 GLY A N 1
ATOM 555 C CA . GLY A 1 82 ? 8.315 5.012 -0.561 1.00 93.81 82 GLY A CA 1
ATOM 556 C C . GLY A 1 82 ? 7.272 4.102 -1.213 1.00 93.81 82 GLY A C 1
ATOM 557 O O . GLY A 1 82 ? 7.670 3.217 -1.978 1.00 93.81 82 GLY A O 1
ATOM 558 N N . VAL A 1 83 ? 5.982 4.314 -0.951 1.00 95.56 83 VAL A N 1
ATOM 559 C CA . VAL A 1 83 ? 4.851 3.717 -1.660 1.00 95.56 83 VAL A CA 1
ATOM 560 C C . VAL A 1 83 ? 4.180 4.816 -2.498 1.00 95.56 83 VAL A C 1
ATOM 562 O O . VAL A 1 83 ? 3.800 5.856 -1.978 1.00 95.56 83 VAL A O 1
ATOM 565 N N . PRO A 1 84 ? 4.040 4.657 -3.825 1.00 96.56 84 PRO A N 1
ATOM 566 C CA . PRO A 1 84 ? 3.435 5.709 -4.640 1.00 96.56 84 PRO A CA 1
ATOM 567 C C . PRO A 1 84 ? 1.928 5.846 -4.374 1.00 96.56 84 PRO A C 1
ATOM 569 O O . PRO A 1 84 ? 1.249 4.844 -4.157 1.00 96.56 84 PRO A O 1
ATOM 572 N N . ASP A 1 85 ? 1.375 7.059 -4.523 1.00 96.62 85 ASP A N 1
ATOM 573 C CA . ASP A 1 85 ? -0.035 7.404 -4.257 1.00 96.62 85 ASP A CA 1
ATOM 574 C C . ASP A 1 85 ? -1.058 6.392 -4.828 1.00 96.62 85 ASP A C 1
ATOM 576 O O . ASP A 1 85 ? -2.098 6.167 -4.206 1.00 96.62 85 ASP A O 1
ATOM 580 N N . PRO A 1 86 ? -0.871 5.795 -6.030 1.00 95.94 86 PRO A N 1
ATOM 581 C CA . PRO A 1 86 ? -1.834 4.826 -6.566 1.00 95.94 86 PRO A CA 1
ATOM 582 C C . PRO A 1 86 ? -1.868 3.485 -5.820 1.00 95.94 86 PRO A C 1
ATOM 584 O O . PRO A 1 86 ? -2.794 2.699 -6.038 1.00 95.94 86 PRO A O 1
ATOM 587 N N . CYS A 1 87 ? -0.885 3.235 -4.960 1.00 95.50 87 CYS A N 1
ATOM 588 C CA . CYS A 1 87 ? -0.690 2.004 -4.197 1.00 95.50 87 CYS A CA 1
ATOM 589 C C . CYS A 1 87 ? -0.560 2.215 -2.690 1.00 95.50 87 CYS A C 1
ATOM 591 O O . CYS A 1 87 ? -0.552 1.232 -1.954 1.00 95.50 87 CYS A O 1
ATOM 593 N N . ASP A 1 88 ? -0.481 3.472 -2.277 1.00 96.06 88 ASP A N 1
ATOM 594 C CA . ASP A 1 88 ? -0.482 3.956 -0.908 1.00 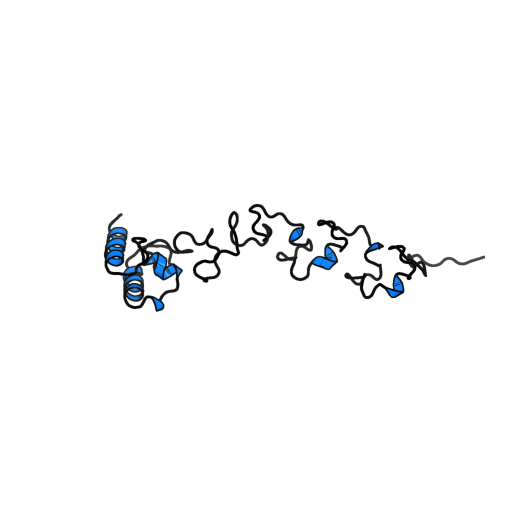96.06 88 ASP A CA 1
ATOM 595 C C . ASP A 1 88 ? -1.773 3.517 -0.193 1.00 96.06 88 ASP A C 1
ATOM 597 O O . ASP A 1 88 ? -2.904 3.853 -0.587 1.00 96.06 88 ASP A O 1
ATOM 601 N N . ALA A 1 89 ? -1.597 2.672 0.824 1.00 93.31 89 ALA A N 1
ATOM 602 C CA . ALA A 1 89 ? -2.686 2.161 1.642 1.00 93.31 89 ALA A CA 1
ATOM 603 C C . ALA A 1 89 ? -3.135 3.188 2.689 1.00 93.31 89 ALA A C 1
ATOM 605 O O . ALA A 1 89 ? -4.300 3.146 3.114 1.00 93.31 89 ALA A O 1
ATOM 606 N N . CYS A 1 90 ? -2.252 4.109 3.073 1.00 93.75 90 CYS A N 1
ATOM 607 C CA . CYS A 1 90 ? -2.487 5.110 4.090 1.00 93.75 90 CYS A CA 1
ATOM 608 C C . CYS A 1 90 ? -2.056 6.541 3.698 1.00 93.75 90 CYS A C 1
ATOM 610 O O . CYS A 1 90 ? -1.116 7.098 4.270 1.00 93.75 90 CYS A O 1
ATOM 612 N N . PRO A 1 91 ? -2.858 7.235 2.860 1.00 93.81 91 PRO A N 1
ATOM 613 C CA . PRO A 1 91 ? -2.451 8.521 2.313 1.00 93.81 91 PRO A CA 1
ATOM 614 C C . PRO A 1 91 ? -2.125 9.591 3.350 1.00 93.81 91 PRO A C 1
ATOM 616 O O . PRO A 1 91 ? -2.987 10.024 4.128 1.00 93.81 91 PRO A O 1
ATOM 619 N N . GLY A 1 92 ? -0.905 10.117 3.273 1.00 92.38 92 GLY A N 1
ATOM 620 C CA . GLY A 1 92 ? -0.369 11.132 4.173 1.00 92.38 92 GLY A CA 1
ATOM 621 C C . GLY A 1 92 ? 0.492 10.579 5.313 1.00 92.38 92 GLY A C 1
ATOM 622 O O . GLY A 1 92 ? 0.904 11.378 6.168 1.00 92.38 92 GLY A O 1
ATOM 623 N N . PHE A 1 93 ? 0.726 9.268 5.364 1.00 93.50 93 PHE A N 1
ATOM 624 C CA . PHE A 1 93 ? 1.418 8.562 6.439 1.00 93.50 93 PHE A CA 1
ATOM 625 C C . PHE A 1 93 ? 2.244 7.385 5.895 1.00 93.50 93 PHE A C 1
ATOM 627 O O . PHE A 1 93 ? 2.147 7.044 4.736 1.00 93.50 93 PHE A O 1
ATOM 634 N N . ASP A 1 94 ? 3.086 6.790 6.745 1.00 94.06 94 ASP A N 1
ATOM 635 C CA . ASP A 1 94 ? 4.017 5.723 6.353 1.00 94.06 94 ASP A CA 1
ATOM 636 C C . ASP A 1 94 ? 3.364 4.335 6.452 1.00 94.06 94 ASP A C 1
ATOM 638 O O . ASP A 1 94 ? 3.063 3.877 7.559 1.00 94.06 94 ASP A O 1
ATOM 642 N N . ASP A 1 95 ? 3.209 3.661 5.311 1.00 93.31 95 ASP A N 1
ATOM 643 C CA . ASP A 1 95 ? 2.626 2.323 5.159 1.00 93.31 95 ASP A CA 1
ATOM 644 C C . ASP A 1 95 ? 3.415 1.217 5.886 1.00 93.31 95 ASP A C 1
ATOM 646 O O . ASP A 1 95 ? 2.905 0.119 6.124 1.00 93.31 95 ASP A O 1
ATOM 650 N N . SER A 1 96 ? 4.682 1.467 6.237 1.00 93.62 96 SER A N 1
ATOM 651 C CA . SER A 1 96 ? 5.543 0.491 6.917 1.00 93.62 96 SER A CA 1
ATOM 652 C C . SER A 1 96 ? 5.407 0.496 8.440 1.00 93.62 96 SER A C 1
ATOM 654 O O . SER A 1 96 ? 5.949 -0.396 9.111 1.00 93.62 96 SER A O 1
ATOM 656 N N . LEU A 1 97 ? 4.722 1.497 8.995 1.00 89.94 97 LEU A N 1
ATOM 657 C CA . LEU A 1 97 ? 4.467 1.605 10.424 1.00 89.94 97 LEU A CA 1
ATOM 658 C C . LEU A 1 97 ? 3.160 0.902 10.753 1.00 89.94 97 LEU A C 1
ATOM 660 O O . LEU A 1 97 ? 2.097 1.409 10.444 1.00 89.94 97 LEU A O 1
ATOM 664 N N . ASP A 1 98 ? 3.269 -0.251 11.395 1.00 86.12 98 ASP A N 1
ATOM 665 C CA . ASP A 1 98 ? 2.150 -1.051 11.887 1.00 86.12 98 ASP A CA 1
ATOM 666 C C . ASP A 1 98 ? 2.562 -1.559 13.277 1.00 86.12 98 ASP A C 1
ATOM 668 O O . ASP A 1 98 ? 3.277 -2.558 13.437 1.00 86.12 98 ASP A O 1
ATOM 672 N N . SER A 1 99 ? 2.273 -0.745 14.290 1.00 84.06 99 SER A N 1
ATOM 673 C CA . SER A 1 99 ? 2.727 -0.947 15.664 1.00 84.06 99 SER A CA 1
ATOM 674 C C . SER A 1 99 ? 2.071 -2.160 16.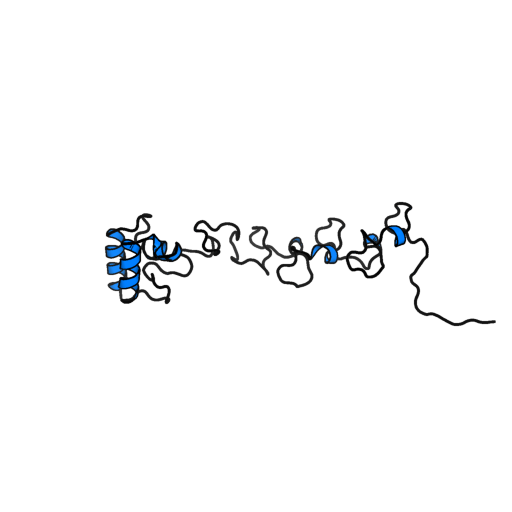315 1.00 84.06 99 SER A C 1
ATOM 676 O O . SER A 1 99 ? 2.656 -2.742 17.243 1.00 84.06 99 SER A O 1
ATOM 678 N N . ASP A 1 100 ? 0.886 -2.544 15.852 1.00 76.12 100 ASP A N 1
ATOM 679 C CA . ASP A 1 100 ? 0.083 -3.599 16.446 1.00 76.12 100 ASP A CA 1
ATOM 680 C C . ASP A 1 100 ? 0.021 -4.899 15.615 1.00 76.12 100 ASP A C 1
ATOM 682 O O . ASP A 1 100 ? -0.232 -5.980 16.166 1.00 76.12 100 ASP A O 1
ATOM 686 N N . GLY A 1 101 ? 0.448 -4.835 14.354 1.00 83.81 101 GLY A N 1
ATOM 687 C CA . GLY A 1 101 ? 0.656 -5.957 13.452 1.00 83.81 101 GLY A CA 1
ATOM 688 C C . GLY A 1 101 ? -0.619 -6.459 12.779 1.00 83.81 101 GLY A C 1
ATOM 689 O O . GLY A 1 101 ? -0.653 -7.642 12.401 1.00 83.81 101 GLY A O 1
ATOM 690 N N . ASP A 1 102 ? -1.667 -5.641 12.693 1.00 80.75 102 ASP A N 1
ATOM 691 C CA . ASP A 1 102 ? -2.955 -6.016 12.110 1.00 80.75 102 ASP A CA 1
ATOM 692 C C . ASP A 1 102 ? -3.010 -5.842 10.571 1.00 80.75 102 ASP A C 1
ATOM 694 O O . ASP A 1 102 ? -3.875 -6.422 9.898 1.00 80.75 102 ASP A O 1
ATOM 698 N N . GLY A 1 103 ? -2.007 -5.167 9.998 1.00 85.56 103 GLY A N 1
ATOM 699 C CA . GLY A 1 103 ? -1.875 -4.877 8.574 1.00 85.56 103 GLY A CA 1
ATOM 700 C C . GLY A 1 103 ? -2.476 -3.541 8.124 1.00 85.56 103 GLY A C 1
ATOM 701 O O . GLY A 1 103 ? -2.501 -3.297 6.913 1.00 85.56 103 GLY A O 1
ATOM 702 N N . VAL A 1 104 ? -2.953 -2.701 9.044 1.00 85.38 104 VAL A N 1
ATOM 703 C CA . VAL A 1 104 ? -3.366 -1.312 8.825 1.00 85.38 104 VAL A CA 1
ATOM 704 C C . VAL A 1 104 ? -2.245 -0.385 9.315 1.00 85.38 104 VAL A C 1
ATOM 706 O O . VAL A 1 104 ? -1.802 -0.501 10.451 1.00 85.38 104 VAL A O 1
ATOM 709 N N . PRO A 1 105 ? -1.752 0.555 8.490 1.00 89.19 105 PRO A N 1
ATOM 710 C CA . PRO A 1 105 ? -0.696 1.454 8.943 1.00 89.19 105 PRO A CA 1
ATOM 711 C C . PRO A 1 105 ? -1.147 2.398 10.069 1.00 89.19 105 PRO A C 1
ATOM 713 O O . PRO A 1 105 ? -2.229 2.980 9.981 1.00 89.19 105 PRO A O 1
ATOM 716 N N . ASP A 1 106 ? -0.271 2.660 11.048 1.00 84.38 106 ASP A N 1
ATOM 717 C CA . ASP A 1 106 ? -0.473 3.488 12.253 1.00 84.38 106 ASP A CA 1
ATOM 718 C C . ASP A 1 106 ? -1.190 4.824 11.960 1.00 84.38 106 ASP A C 1
ATOM 720 O O . ASP A 1 106 ? -1.997 5.326 12.746 1.00 84.38 106 ASP A O 1
ATOM 724 N N . GLY A 1 107 ? -0.872 5.453 10.823 1.00 85.75 107 GLY A N 1
ATOM 725 C CA . GLY A 1 107 ? -1.456 6.732 10.406 1.00 85.75 107 GLY A CA 1
ATOM 726 C C . GLY A 1 107 ? -2.944 6.668 10.044 1.00 85.75 107 GLY A C 1
ATOM 727 O O . GLY A 1 107 ? -3.655 7.673 10.149 1.00 85.75 107 GLY A O 1
ATOM 728 N N . CYS A 1 108 ? -3.411 5.484 9.663 1.00 87.38 108 CYS A N 1
ATOM 729 C CA . CYS A 1 108 ? -4.786 5.157 9.294 1.00 87.38 108 CYS A CA 1
ATOM 730 C C . CYS A 1 108 ? -5.456 4.228 10.307 1.00 87.38 108 CYS A C 1
ATOM 732 O O . CYS A 1 108 ? -6.630 3.900 10.144 1.00 87.38 108 CYS A O 1
ATOM 734 N N . ASP A 1 109 ? -4.725 3.893 11.364 1.00 84.44 109 ASP A N 1
ATOM 735 C CA . ASP A 1 109 ? -5.095 2.982 12.436 1.00 84.44 109 ASP A CA 1
ATOM 736 C C . ASP A 1 109 ? -5.560 3.728 13.714 1.00 84.44 109 ASP A C 1
ATOM 738 O O . ASP A 1 109 ? -5.518 3.247 14.843 1.00 84.44 109 ASP A O 1
ATOM 742 N N . ALA A 1 110 ? -5.975 4.993 13.579 1.00 78.38 110 ALA A N 1
ATOM 743 C CA . ALA A 1 110 ? -6.249 5.851 14.732 1.00 78.38 110 ALA A CA 1
ATOM 744 C C . ALA A 1 110 ? -7.751 5.943 15.087 1.00 78.38 110 ALA A C 1
ATOM 746 O O . ALA A 1 110 ? -8.554 6.327 14.227 1.00 78.38 110 ALA A O 1
ATOM 747 N N . PRO A 1 111 ? -8.150 5.784 16.373 1.00 72.31 111 PRO A N 1
ATOM 748 C CA . PRO A 1 111 ? -7.312 5.542 17.558 1.00 72.31 111 PRO A CA 1
ATOM 749 C C . PRO A 1 111 ? -7.070 4.059 17.895 1.00 72.31 111 PRO A C 1
ATOM 751 O O . PRO A 1 111 ? -6.223 3.808 18.743 1.00 72.31 111 PRO A O 1
ATOM 754 N N . CYS A 1 112 ? -7.843 3.152 17.289 1.00 78.88 112 CYS A N 1
ATOM 755 C CA . CYS A 1 112 ? -7.872 1.697 17.487 1.00 78.88 112 CYS A CA 1
ATOM 756 C C . CYS A 1 112 ? -8.331 1.039 16.168 1.00 78.88 112 CYS A C 1
ATOM 758 O O . CYS A 1 112 ? -9.404 0.421 16.118 1.00 78.88 112 CYS A O 1
ATOM 760 N N . GLY A 1 113 ? -7.678 1.403 15.068 1.00 79.62 113 GLY A N 1
ATOM 761 C CA . GLY A 1 113 ? -8.107 1.046 13.725 1.00 79.62 113 GLY A CA 1
ATOM 762 C C . GLY A 1 113 ? -9.460 1.596 13.342 1.00 79.62 113 GLY A C 1
ATOM 763 O O . GLY A 1 113 ? -9.769 2.784 13.499 1.00 79.62 113 GLY A O 1
ATOM 764 N N . ALA A 1 114 ? -10.303 0.713 12.811 1.00 70.50 114 ALA A N 1
ATOM 765 C CA . ALA A 1 114 ? -11.671 1.055 12.437 1.00 70.50 114 ALA A CA 1
ATOM 766 C C . ALA A 1 114 ? -12.611 1.208 13.650 1.00 70.50 114 ALA A C 1
ATOM 768 O O . ALA A 1 114 ? -13.771 1.600 13.470 1.00 70.50 114 ALA A O 1
ATOM 769 N N . LEU A 1 115 ? -12.151 0.884 14.864 1.00 80.81 115 LEU A N 1
ATOM 770 C CA . LEU A 1 115 ? -12.987 0.833 16.056 1.00 80.81 115 LEU A CA 1
ATOM 771 C C . LEU A 1 115 ? -13.015 2.170 16.801 1.00 80.81 115 LEU A C 1
ATOM 773 O O . LEU A 1 115 ? -12.008 2.843 17.021 1.00 80.81 115 LEU A O 1
ATOM 777 N N . GLN A 1 116 ? -14.209 2.551 17.250 1.00 86.75 116 GLN A N 1
ATOM 778 C CA . GLN A 1 116 ? -14.370 3.640 18.207 1.00 86.75 116 GLN A CA 1
ATOM 779 C C . GLN A 1 116 ? -14.100 3.110 19.622 1.00 86.75 116 GLN A C 1
ATOM 781 O O . GLN A 1 116 ? -14.486 1.989 19.939 1.00 86.75 116 GLN A O 1
ATOM 786 N N . PHE A 1 117 ? -13.551 3.930 20.526 1.00 89.94 117 PHE A N 1
ATOM 787 C CA . PHE A 1 117 ? -13.533 3.588 21.953 1.00 89.94 117 PHE A CA 1
ATOM 788 C C . PHE A 1 117 ? -14.924 3.151 22.434 1.00 89.94 117 PHE A C 1
ATOM 790 O O . PHE A 1 117 ? -15.903 3.902 22.339 1.00 89.94 117 PHE A O 1
ATOM 797 N N . GLY A 1 118 ? -14.990 1.930 22.959 1.00 89.94 118 GLY A N 1
ATOM 798 C CA . GLY A 1 118 ? -16.202 1.261 23.406 1.00 89.94 118 GLY A CA 1
ATOM 799 C C . GLY A 1 118 ? -16.969 0.480 22.334 1.00 89.94 118 GLY A C 1
ATOM 800 O O . GLY A 1 118 ? -17.848 -0.281 22.709 1.00 89.94 118 GLY A O 1
ATOM 801 N N . ASP A 1 119 ? -16.670 0.614 21.045 1.00 91.94 119 ASP A N 1
ATOM 802 C CA . ASP A 1 119 ? -17.236 -0.224 19.976 1.00 91.94 119 ASP A CA 1
ATOM 803 C C . ASP A 1 119 ? -16.344 -1.453 19.792 1.00 91.94 119 ASP A C 1
ATOM 805 O O . ASP A 1 119 ? -15.486 -1.527 18.916 1.00 91.94 119 ASP A O 1
ATOM 809 N N . VAL A 1 120 ? -16.480 -2.385 20.727 1.00 92.06 120 VAL A N 1
ATOM 810 C CA . VAL A 1 120 ? -15.559 -3.515 20.877 1.00 92.06 120 VAL A CA 1
ATOM 811 C C . VAL A 1 120 ? -15.927 -4.658 19.922 1.00 92.06 120 VAL A C 1
ATOM 813 O O . VAL A 1 120 ? -15.103 -5.531 19.645 1.00 92.06 120 VAL A O 1
ATOM 816 N N . ASP A 1 121 ? -17.162 -4.687 19.408 1.00 90.62 121 ASP A N 1
ATOM 817 C CA . ASP A 1 121 ? -17.568 -5.659 18.386 1.00 90.62 121 ASP A CA 1
ATOM 818 C C . ASP A 1 121 ? -17.443 -5.147 16.937 1.00 90.62 121 ASP A C 1
ATOM 820 O O . ASP A 1 121 ? -17.577 -5.944 16.001 1.00 90.62 121 ASP A O 1
ATOM 824 N N . GLY A 1 122 ? -17.113 -3.862 16.759 1.00 89.06 122 GLY A N 1
ATOM 825 C CA . GLY A 1 122 ? -16.766 -3.246 15.481 1.00 89.06 122 GLY A CA 1
ATOM 826 C C . GLY A 1 122 ? -17.930 -3.057 14.529 1.00 89.06 122 GLY A C 1
ATOM 827 O O . GLY A 1 122 ? -17.768 -3.121 13.306 1.00 89.06 122 GLY A O 1
ATOM 828 N N . ASN A 1 123 ? -19.126 -2.841 15.069 1.00 89.00 123 ASN A N 1
ATOM 829 C CA . ASN A 1 123 ? -20.325 -2.613 14.269 1.00 89.00 123 ASN A CA 1
ATOM 830 C C . ASN A 1 123 ? -20.577 -1.123 13.952 1.00 89.00 123 ASN A C 1
ATOM 832 O O . ASN A 1 123 ? -21.511 -0.803 13.203 1.00 89.00 123 ASN A O 1
ATOM 836 N N . GLY A 1 124 ? -19.749 -0.222 14.486 1.00 88.81 124 GLY A N 1
ATOM 837 C CA . GLY A 1 124 ? -19.805 1.223 14.293 1.00 88.81 124 GLY A CA 1
ATOM 838 C C . GLY A 1 124 ? -20.657 1.971 15.321 1.00 88.81 124 GLY A C 1
ATOM 839 O O . GLY A 1 124 ? -20.888 3.173 15.142 1.00 88.81 124 GLY A O 1
ATOM 840 N N . VAL A 1 125 ? -21.188 1.307 16.354 1.00 90.00 125 VAL A N 1
ATOM 841 C CA . VAL A 1 125 ? -21.972 1.944 17.420 1.00 90.00 125 VAL A CA 1
ATOM 842 C C . VAL A 1 125 ? -21.623 1.390 18.796 1.00 90.00 125 VAL A C 1
ATOM 844 O O . VAL A 1 125 ? -21.609 0.194 19.015 1.00 90.00 125 VAL A O 1
ATOM 847 N N . VAL A 1 126 ? -21.452 2.287 19.769 1.00 91.81 126 VAL A N 1
ATOM 848 C CA . VAL A 1 126 ? -21.277 1.911 21.179 1.00 91.81 126 VAL A CA 1
ATOM 849 C C . VAL A 1 126 ? -22.648 1.635 21.803 1.00 91.81 126 VAL A C 1
ATOM 851 O O . VAL A 1 126 ? -23.404 2.564 22.109 1.00 91.81 126 VAL A O 1
ATOM 854 N N . GLU A 1 127 ? -22.993 0.366 22.002 1.00 91.19 127 GLU A N 1
ATOM 855 C CA . GLU A 1 127 ? -24.286 -0.058 22.535 1.00 91.19 127 GLU A CA 1
ATOM 856 C C . GLU A 1 127 ? -24.209 -1.230 23.535 1.00 91.19 127 GLU A C 1
ATOM 858 O O . GLU A 1 127 ? -23.189 -1.547 24.144 1.00 91.19 127 GLU A O 1
ATOM 863 N N . HIS A 1 128 ? -25.355 -1.860 23.816 1.00 89.56 128 HIS A N 1
ATOM 864 C CA . HIS A 1 128 ? -25.407 -2.956 24.782 1.00 89.56 128 HIS A CA 1
ATOM 865 C C . HIS A 1 128 ? -24.730 -4.241 24.276 1.00 89.56 128 HIS A C 1
ATOM 867 O O . HIS A 1 128 ? -24.485 -5.143 25.079 1.00 89.56 128 HIS A O 1
ATOM 873 N N . ALA A 1 129 ? -24.536 -4.379 22.960 1.00 92.12 129 ALA A N 1
ATOM 874 C CA . ALA A 1 129 ? -23.862 -5.518 22.346 1.00 92.12 129 ALA A CA 1
ATOM 875 C C . ALA A 1 129 ? -22.376 -5.521 22.736 1.00 92.12 129 ALA A C 1
ATOM 877 O O . ALA A 1 129 ? -21.868 -6.552 23.189 1.00 92.12 129 ALA A O 1
ATOM 878 N N . ASP A 1 130 ? -21.765 -4.336 22.773 1.00 94.06 130 ASP A N 1
ATOM 879 C CA . ASP A 1 130 ? -20.377 -4.126 23.179 1.00 94.06 130 ASP A CA 1
ATOM 880 C C . ASP A 1 130 ? -20.108 -4.481 24.633 1.00 94.06 130 ASP A C 1
ATOM 882 O O . ASP A 1 130 ? -19.000 -4.866 24.970 1.00 94.06 130 ASP A O 1
ATOM 886 N N . VAL A 1 131 ? -21.113 -4.460 25.517 1.00 93.06 131 VAL A N 1
ATOM 887 C CA . VAL A 1 131 ? -20.940 -4.911 26.912 1.00 93.06 131 VAL A CA 1
ATOM 888 C C . VAL A 1 131 ? -20.427 -6.355 26.956 1.00 93.06 131 VAL A C 1
ATOM 890 O O . VAL A 1 131 ? -19.620 -6.710 27.821 1.00 93.06 131 VAL A O 1
ATOM 893 N N . VAL A 1 132 ? -20.918 -7.208 26.050 1.00 91.81 132 VAL A N 1
ATOM 894 C CA . VAL A 1 132 ? -20.530 -8.622 25.992 1.00 91.81 132 VAL A CA 1
ATOM 895 C C . VAL A 1 132 ? -19.101 -8.755 25.476 1.00 91.81 132 VAL A C 1
ATOM 897 O O . VAL A 1 132 ? -18.326 -9.502 26.074 1.00 91.81 132 VAL A O 1
ATOM 900 N N . ALA A 1 133 ? -18.755 -8.011 24.424 1.00 93.31 133 ALA A N 1
ATOM 901 C CA . ALA A 1 133 ? -17.415 -7.989 23.845 1.00 93.31 133 ALA A CA 1
ATOM 902 C C . ALA A 1 133 ? -16.387 -7.390 24.823 1.00 93.31 133 ALA A C 1
ATOM 904 O O . ALA A 1 133 ? -15.412 -8.052 25.165 1.00 93.31 133 ALA A O 1
ATOM 905 N N . MET A 1 134 ? -16.685 -6.228 25.408 1.00 93.19 134 MET A N 1
ATOM 906 C CA . MET A 1 134 ? -15.907 -5.569 26.461 1.00 93.19 134 MET A CA 1
ATOM 907 C C . MET A 1 134 ? -15.612 -6.517 27.626 1.00 93.19 134 MET A C 1
ATOM 909 O O . MET A 1 134 ? -14.471 -6.681 28.048 1.00 93.19 134 MET A O 1
ATOM 913 N N . THR A 1 135 ? -16.640 -7.192 28.150 1.00 92.12 135 THR A N 1
ATOM 914 C CA . THR A 1 135 ? -16.445 -8.114 29.278 1.00 92.12 135 THR A CA 1
ATOM 915 C C . THR A 1 135 ? -15.583 -9.315 28.882 1.00 92.12 135 THR A C 1
ATOM 917 O O . THR A 1 135 ? -14.804 -9.793 29.703 1.00 92.12 135 THR A O 1
ATOM 920 N N . ALA A 1 136 ? -15.720 -9.823 27.653 1.00 93.12 136 ALA A N 1
ATOM 921 C CA . ALA A 1 136 ? -14.897 -10.925 27.167 1.00 93.12 136 ALA A CA 1
ATOM 922 C C . ALA A 1 136 ? -13.419 -10.517 27.077 1.00 93.12 136 ALA A C 1
ATOM 924 O O . ALA A 1 136 ? -12.572 -11.220 27.625 1.00 93.12 136 ALA A O 1
ATOM 925 N N . ILE A 1 137 ? -13.128 -9.356 26.489 1.00 93.00 137 ILE A N 1
ATOM 926 C CA . ILE A 1 137 ? -11.761 -8.868 26.281 1.00 93.00 137 ILE A CA 1
ATOM 927 C C . ILE A 1 137 ? -11.093 -8.457 27.594 1.00 93.00 137 ILE A C 1
ATOM 929 O O . ILE A 1 137 ? -9.964 -8.856 27.845 1.00 93.00 137 ILE A O 1
ATOM 933 N N . VAL A 1 138 ? -11.786 -7.770 28.507 1.00 93.56 138 VAL A N 1
ATOM 934 C CA . VAL A 1 138 ? -11.193 -7.412 29.814 1.00 93.56 138 VAL A CA 1
ATOM 935 C C . VAL A 1 138 ? -10.861 -8.657 30.656 1.00 93.56 138 VAL A C 1
ATOM 937 O O . VAL A 1 138 ? -9.903 -8.659 31.429 1.00 93.56 138 VAL A O 1
ATOM 940 N N . LEU A 1 139 ? -11.633 -9.744 30.530 1.00 92.75 139 LEU A N 1
ATOM 941 C CA . LEU A 1 139 ? -11.371 -10.992 31.261 1.00 92.75 139 LEU A CA 1
ATOM 942 C C . LEU A 1 139 ? -10.337 -11.889 30.570 1.00 92.75 139 LEU A C 1
ATOM 944 O O . LEU A 1 139 ? -9.558 -12.565 31.247 1.00 92.75 139 LEU A O 1
ATOM 948 N N . GLU A 1 140 ? -10.345 -11.913 29.242 1.00 92.31 140 GLU A N 1
ATOM 949 C CA . GLU A 1 140 ? -9.453 -12.697 28.397 1.00 92.31 140 GLU A CA 1
ATOM 950 C C . GLU A 1 140 ? -8.941 -11.809 27.245 1.00 92.31 140 GLU A C 1
ATOM 952 O O . GLU A 1 140 ? -9.446 -11.931 26.130 1.00 92.31 140 GLU A O 1
ATOM 957 N N . PRO A 1 141 ? -7.926 -10.941 27.466 1.00 88.00 141 PRO A N 1
ATOM 958 C CA . PRO A 1 141 ? -7.457 -9.985 26.447 1.00 88.00 141 PRO A CA 1
ATOM 959 C C . PRO A 1 141 ? -7.065 -10.632 25.122 1.00 88.00 141 PRO A C 1
ATOM 961 O O . PRO A 1 141 ? -7.357 -10.112 24.057 1.00 88.00 141 PRO A O 1
ATOM 964 N N . ALA A 1 142 ? -6.517 -11.847 25.185 1.00 87.44 142 ALA A N 1
ATOM 965 C CA . ALA A 1 142 ? -6.159 -12.642 24.013 1.00 87.44 142 ALA A CA 1
ATOM 966 C C . ALA A 1 142 ? -7.361 -13.136 23.173 1.00 87.44 142 ALA A C 1
ATOM 968 O O . ALA A 1 142 ? -7.154 -13.877 22.213 1.00 87.44 142 ALA A O 1
ATOM 969 N N . SER A 1 143 ? -8.601 -12.826 23.569 1.00 88.88 143 SER A N 1
ATOM 970 C CA . SER A 1 143 ? -9.809 -13.133 22.794 1.00 88.88 143 SER A CA 1
ATOM 971 C C . SER A 1 143 ? -10.135 -12.079 21.736 1.00 88.88 143 SER A C 1
ATOM 973 O O . SER A 1 143 ? -10.855 -12.417 20.796 1.00 88.88 143 SER A O 1
ATOM 975 N N . GLY A 1 144 ? -9.609 -10.860 21.880 1.00 85.38 144 GLY A N 1
ATOM 976 C CA . GLY A 1 144 ? -9.693 -9.813 20.869 1.00 85.38 144 GLY A CA 1
ATOM 977 C C . GLY A 1 144 ? -8.400 -9.693 20.070 1.00 85.38 144 GLY A C 1
ATOM 978 O O . GLY A 1 144 ? -7.334 -10.116 20.529 1.00 85.38 144 GLY A O 1
ATOM 979 N N . ASP A 1 145 ? -8.499 -9.114 18.880 1.00 86.69 145 ASP A N 1
ATOM 980 C CA . ASP A 1 145 ? -7.338 -8.539 18.195 1.00 86.69 145 ASP A CA 1
ATOM 981 C C . ASP A 1 145 ? -6.859 -7.264 18.920 1.00 86.69 145 ASP A C 1
ATOM 983 O O . ASP A 1 145 ? -7.320 -6.953 20.028 1.00 86.69 145 ASP A O 1
ATOM 987 N N . VAL A 1 146 ? -5.824 -6.610 18.395 1.00 84.25 146 VAL A N 1
ATOM 988 C CA . VAL A 1 146 ? -5.200 -5.483 19.096 1.00 84.25 146 VAL A CA 1
ATOM 989 C C . VAL A 1 146 ? -6.078 -4.231 19.028 1.00 84.25 146 VAL A C 1
ATOM 991 O O . VAL A 1 146 ? -6.291 -3.610 20.070 1.00 84.25 146 VAL A O 1
ATOM 994 N N . ASP A 1 147 ? -6.723 -3.979 17.892 1.00 86.19 147 ASP A N 1
ATOM 995 C CA . ASP A 1 147 ? -7.802 -3.002 17.728 1.00 86.19 147 ASP A CA 1
ATOM 996 C C . ASP A 1 147 ? -8.899 -3.135 18.778 1.00 86.19 147 ASP A C 1
ATOM 998 O O . ASP A 1 147 ? -9.251 -2.174 19.464 1.00 86.19 147 ASP A O 1
ATOM 1002 N N . GLN A 1 148 ? -9.436 -4.340 18.969 1.00 90.25 148 GLN A N 1
ATOM 1003 C CA . GLN A 1 148 ? -10.494 -4.567 19.947 1.00 90.25 148 GLN A CA 1
ATOM 1004 C C . GLN A 1 148 ? -10.002 -4.383 21.385 1.00 90.25 148 GLN A C 1
ATOM 1006 O O . GLN A 1 148 ? -10.771 -3.969 22.256 1.00 90.25 148 GLN A O 1
ATOM 1011 N N . GLN A 1 149 ? -8.730 -4.684 21.656 1.00 90.75 149 GLN A N 1
ATOM 1012 C CA . GLN A 1 149 ? -8.106 -4.395 22.947 1.00 90.75 149 GLN A CA 1
ATOM 1013 C C . GLN A 1 149 ? -7.941 -2.887 23.155 1.00 90.75 149 GLN A C 1
ATOM 1015 O O . GLN A 1 149 ? -8.234 -2.401 24.242 1.00 90.75 149 GLN A O 1
ATOM 1020 N N . CYS A 1 150 ? -7.560 -2.136 22.128 1.00 89.81 150 CYS A N 1
ATOM 1021 C CA . CYS A 1 150 ? -7.515 -0.680 22.183 1.00 89.81 150 CYS A CA 1
ATOM 1022 C C . CYS A 1 150 ? -8.918 -0.079 22.375 1.00 89.81 150 CYS A C 1
ATOM 1024 O O . CYS A 1 150 ? -9.131 0.745 23.263 1.00 89.81 150 CYS A O 1
ATOM 1026 N N . ALA A 1 151 ? -9.916 -0.546 21.618 1.00 92.06 151 ALA A N 1
ATOM 1027 C CA . ALA A 1 151 ? -11.300 -0.094 21.738 1.00 92.06 151 ALA A CA 1
ATOM 1028 C C . ALA A 1 151 ? -11.887 -0.416 23.120 1.00 92.06 151 ALA A C 1
ATOM 1030 O O . ALA A 1 151 ? -12.761 0.306 23.612 1.00 92.06 151 ALA A O 1
ATOM 1031 N N . ALA A 1 152 ? -11.406 -1.490 23.753 1.00 94.06 152 ALA A N 1
ATOM 1032 C CA . ALA A 1 152 ? -11.739 -1.849 25.121 1.00 94.06 152 ALA A CA 1
ATOM 1033 C C . ALA A 1 152 ? -10.979 -1.012 26.173 1.00 94.06 152 ALA A C 1
ATOM 1035 O O . ALA A 1 152 ? -11.553 -0.766 27.230 1.00 94.06 152 ALA A O 1
ATOM 1036 N N . ASP A 1 153 ? -9.767 -0.516 25.902 1.00 92.81 153 ASP A N 1
ATOM 1037 C CA . ASP A 1 153 ? -9.016 0.421 26.762 1.00 92.81 153 ASP A CA 1
ATOM 1038 C C . ASP A 1 153 ? -9.530 1.862 26.598 1.00 92.81 153 ASP A C 1
ATOM 1040 O O . ASP A 1 153 ? -8.862 2.790 26.145 1.00 92.81 153 ASP A O 1
ATOM 1044 N N . VAL A 1 154 ? -10.791 2.059 26.968 1.00 92.50 154 VAL A N 1
ATOM 1045 C CA . VAL A 1 154 ? -11.513 3.330 26.811 1.00 92.50 154 VAL A CA 1
ATOM 1046 C C . VAL A 1 154 ? -10.975 4.466 27.682 1.00 92.50 154 VAL A C 1
ATOM 1048 O O . VAL A 1 154 ? -11.492 5.586 27.610 1.00 92.50 154 VAL A O 1
ATOM 1051 N N . ASN A 1 155 ? -10.032 4.181 28.582 1.00 90.81 155 ASN A N 1
ATOM 1052 C CA . ASN A 1 155 ? -9.388 5.189 29.414 1.00 90.81 155 ASN A CA 1
ATOM 1053 C C . ASN A 1 155 ? -7.945 5.513 28.971 1.00 90.81 155 ASN A C 1
ATOM 1055 O O . ASN A 1 155 ? -7.375 6.482 29.485 1.00 90.81 155 ASN A O 1
ATOM 1059 N N . GLU A 1 156 ? -7.438 4.788 27.968 1.00 91.06 156 GLU A N 1
ATOM 1060 C CA . GLU A 1 156 ? -6.153 4.985 27.293 1.00 91.06 156 GLU A CA 1
ATOM 1061 C C . GLU A 1 156 ? -4.942 4.913 28.245 1.00 91.06 156 GLU A C 1
ATOM 1063 O O . GLU A 1 156 ? -3.943 5.617 28.052 1.00 91.06 156 GLU A O 1
ATOM 1068 N N . ASP A 1 157 ? -5.008 4.105 29.310 1.00 91.94 157 ASP A N 1
ATOM 1069 C CA . ASP A 1 157 ? -3.871 3.932 30.230 1.00 91.94 157 ASP A CA 1
ATOM 1070 C C . ASP A 1 157 ? -2.957 2.748 29.879 1.00 91.94 157 ASP A C 1
ATOM 1072 O O . ASP A 1 157 ? -1.904 2.562 30.508 1.00 91.94 157 ASP A O 1
ATOM 1076 N N . GLY A 1 158 ? -3.307 2.004 28.829 1.00 88.69 158 GLY A N 1
ATOM 1077 C CA . GLY A 1 158 ? -2.578 0.855 28.315 1.00 88.69 158 GLY A CA 1
ATOM 1078 C C . GLY A 1 158 ? -2.847 -0.435 29.088 1.00 88.69 158 GLY A C 1
ATOM 1079 O O . GLY A 1 158 ? -2.126 -1.418 28.881 1.00 88.69 158 GLY A O 1
ATOM 1080 N N . ALA A 1 159 ? -3.811 -0.454 30.014 1.00 91.88 159 ALA A N 1
ATOM 1081 C CA . ALA A 1 159 ? -4.129 -1.620 30.821 1.00 91.88 159 ALA A CA 1
ATOM 1082 C C . ALA A 1 159 ? -5.627 -1.937 30.808 1.00 91.88 159 ALA A C 1
ATOM 1084 O O . ALA A 1 159 ? -6.414 -1.281 31.469 1.00 91.88 159 ALA A O 1
ATOM 1085 N N . LEU A 1 160 ? -5.986 -3.064 30.182 1.00 92.81 160 LEU A N 1
ATOM 1086 C CA . LEU A 1 160 ? -7.343 -3.610 30.228 1.00 92.81 160 LEU A CA 1
ATOM 1087 C C . LEU A 1 160 ? -7.731 -4.075 31.637 1.00 92.81 160 LEU A C 1
ATOM 1089 O O . LEU A 1 160 ? -7.397 -5.189 32.061 1.00 92.81 160 LEU A O 1
ATOM 1093 N N . ASP A 1 161 ? -8.446 -3.228 32.373 1.00 92.88 161 ASP A N 1
ATOM 1094 C CA . ASP A 1 161 ? -8.867 -3.486 33.741 1.00 92.88 161 ASP A CA 1
ATOM 1095 C C . ASP A 1 161 ? -10.269 -2.934 34.098 1.00 92.88 161 ASP A C 1
ATOM 1097 O O . ASP A 1 161 ? -11.149 -2.707 33.267 1.00 92.88 161 ASP A O 1
ATOM 1101 N N . GLY A 1 162 ? -10.572 -2.850 35.398 1.00 90.94 162 GLY A N 1
ATOM 1102 C CA . GLY A 1 162 ? -11.882 -2.390 35.864 1.00 90.94 162 GLY A CA 1
ATOM 1103 C C . GLY A 1 162 ? -12.155 -0.901 35.613 1.00 90.94 162 GLY A C 1
ATOM 1104 O O . GLY A 1 162 ? -13.321 -0.494 35.667 1.00 90.94 162 GLY A O 1
ATOM 1105 N N . ALA A 1 163 ? -11.122 -0.089 35.376 1.00 94.62 163 ALA A N 1
ATOM 1106 C CA . ALA A 1 163 ? -11.248 1.313 35.005 1.00 94.62 163 ALA A CA 1
ATOM 1107 C C . ALA A 1 163 ? 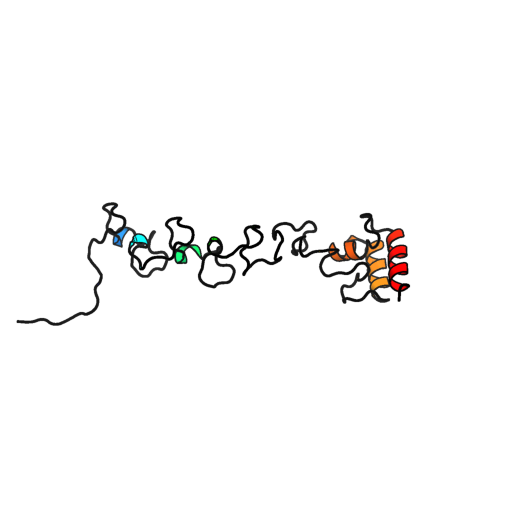-11.881 1.466 33.616 1.00 94.62 163 ALA A C 1
ATOM 1109 O O . ALA A 1 163 ? -12.738 2.340 33.448 1.00 94.62 163 ALA A O 1
ATOM 1110 N N . ASP A 1 164 ? -11.606 0.546 32.693 1.00 94.75 164 ASP A N 1
ATOM 1111 C CA . ASP A 1 164 ? -12.201 0.543 31.355 1.00 94.75 164 ASP A CA 1
ATOM 1112 C C . ASP A 1 164 ? -13.685 0.258 31.370 1.00 94.75 164 ASP A C 1
ATOM 1114 O O . ASP A 1 164 ? -14.480 0.946 30.735 1.00 94.75 164 ASP A O 1
ATOM 1118 N N . ILE A 1 165 ? -14.108 -0.695 32.198 1.00 92.69 165 ILE A N 1
ATOM 1119 C CA . ILE A 1 165 ? -15.533 -0.978 32.372 1.00 92.69 165 ILE A CA 1
ATOM 1120 C C . ILE A 1 165 ? -16.252 0.288 32.853 1.00 92.69 165 ILE A C 1
ATOM 1122 O O . ILE A 1 165 ? -17.352 0.605 32.395 1.00 92.69 165 ILE A O 1
ATOM 1126 N N . GLN A 1 166 ? -15.637 1.037 33.772 1.00 91.44 166 GLN A N 1
ATOM 1127 C CA . GLN A 1 166 ? -16.215 2.282 34.264 1.00 91.44 166 GLN A CA 1
ATOM 1128 C C . GLN A 1 166 ? -16.230 3.376 33.186 1.00 91.44 166 GLN A C 1
ATOM 1130 O O . GLN A 1 166 ? -17.214 4.119 33.113 1.00 91.44 166 GLN A O 1
ATOM 1135 N N . GLY A 1 167 ? -15.185 3.470 32.360 1.00 91.88 167 GLY A N 1
ATOM 1136 C CA . GLY A 1 167 ? -15.134 4.359 31.199 1.00 91.88 167 GLY A CA 1
ATOM 1137 C C . GLY A 1 167 ? -16.226 4.037 30.178 1.00 91.88 167 GLY A C 1
ATOM 1138 O O . GLY A 1 167 ? -16.984 4.919 29.781 1.00 91.88 167 GLY A O 1
ATOM 1139 N N . PHE A 1 168 ? -16.416 2.762 29.861 1.00 93.06 168 PHE A N 1
ATOM 1140 C CA . PHE A 1 168 ? -17.385 2.294 28.879 1.00 93.06 168 PHE A CA 1
ATOM 1141 C C . PHE A 1 168 ? -18.826 2.483 29.353 1.00 93.06 168 PHE A C 1
ATOM 1143 O O . PHE A 1 168 ? -19.687 2.948 28.608 1.00 93.06 168 PHE A O 1
ATOM 1150 N N . VAL A 1 169 ? -19.089 2.246 30.641 1.00 92.00 169 VAL A N 1
ATOM 1151 C CA . VAL A 1 169 ? -20.375 2.614 31.247 1.00 92.00 169 VAL A CA 1
ATOM 1152 C C . VAL A 1 169 ? -20.636 4.114 31.113 1.00 92.00 169 VAL A C 1
ATOM 1154 O O . VAL A 1 169 ? -21.775 4.502 30.869 1.00 92.00 169 VAL A O 1
ATOM 1157 N N . ASN A 1 170 ? -19.619 4.971 31.248 1.00 91.06 170 ASN A N 1
ATOM 1158 C CA . ASN A 1 170 ? -19.812 6.406 31.041 1.00 91.06 170 ASN A CA 1
ATOM 1159 C C . ASN A 1 170 ? -20.165 6.721 29.581 1.00 91.06 170 ASN A C 1
ATOM 1161 O O . ASN A 1 170 ? -21.052 7.544 29.370 1.00 91.06 170 ASN A O 1
ATOM 1165 N N . LEU A 1 171 ? -19.548 6.046 28.602 1.00 89.00 171 LEU A N 1
ATOM 1166 C CA . LEU A 1 171 ? -19.869 6.208 27.177 1.00 89.00 171 LEU A CA 1
ATOM 1167 C C . LEU A 1 171 ? -21.338 5.876 26.875 1.00 89.00 171 LEU A C 1
ATOM 1169 O O . LEU A 1 171 ? -22.019 6.667 26.234 1.00 89.00 171 LEU A O 1
ATOM 1173 N N . LEU A 1 172 ?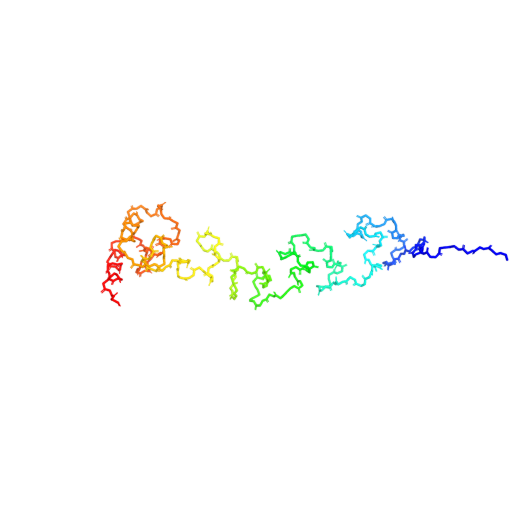 -21.870 4.784 27.431 1.00 88.62 172 LEU A N 1
ATOM 1174 C CA . LEU A 1 172 ? -23.280 4.394 27.254 1.00 88.62 172 LEU A CA 1
ATOM 1175 C C . LEU A 1 172 ? -24.293 5.342 27.921 1.00 88.62 172 LEU A C 1
ATOM 1177 O O . LEU A 1 172 ? -25.489 5.294 27.626 1.00 88.62 172 LEU A O 1
ATOM 1181 N N . LEU A 1 173 ? -23.847 6.154 28.881 1.00 87.56 173 LEU A N 1
ATOM 1182 C CA . LEU A 1 173 ? -24.706 7.052 29.659 1.00 87.56 173 LEU A CA 1
ATOM 1183 C C . LEU A 1 173 ? -24.693 8.498 29.144 1.00 87.56 173 LEU A C 1
ATOM 1185 O O . LEU A 1 173 ? -25.493 9.309 29.627 1.00 87.56 173 LEU A O 1
ATOM 1189 N N . VAL A 1 174 ? -23.818 8.830 28.191 1.00 75.56 174 VAL A N 1
ATOM 1190 C CA . VAL A 1 174 ? -23.813 10.129 27.508 1.00 75.56 174 VAL A CA 1
ATOM 1191 C C . VAL A 1 174 ? -24.749 10.039 26.287 1.00 75.56 174 VAL A C 1
ATOM 1193 O O . VAL A 1 174 ? -24.520 9.199 25.425 1.00 75.56 174 VAL A O 1
ATOM 1196 N N . PRO A 1 175 ? -25.835 10.839 26.233 1.00 58.53 175 PRO A N 1
ATOM 1197 C CA . PRO A 1 175 ? -26.834 10.785 25.161 1.00 58.53 175 PRO A CA 1
ATOM 1198 C C . PRO A 1 175 ? -26.391 11.440 23.849 1.00 58.53 175 PRO A C 1
ATOM 1200 O O . PRO A 1 175 ? -25.527 12.347 23.897 1.00 58.53 175 PRO A O 1
#

Sequence (175 aa):
GVDAGSMYAFYSAGADCDGNGIPDECELAANDCNADGIHDACGAPCADCNSNGAPDECELTGNDCDGNGVPDDCQVDLDGDGVPDPCDACPGFDDSLDSDGDGVPDGCDAPCGALQFGDVDGNGVVEHADVVAMTAIVLEPASGDVDQQCAADVNEDGALDGADIQGFVNLLLVP